Protein AF-A0A2N6JXQ7-F1 (afdb_monomer)

Organism: NCBI:txid2019572

InterPro domains:
  IPR025751 RsbT co-antagonist protein RsbRD, N-terminal domain [PF14361] (13-143)

Sequence (160 aa):
MQDYSQLLIDKTDEITKQWLDSVIKDEEIQSSDHLSTEAIKDHVNDVMAALVTVLAEHQKSDVETITTASVHHGFLRAEQNFNPEEVVREYHLLRSIILKNLKEGMMQGTVEEAFRAISLINQMIDTAIAQCFKSYVETRLQELDTVILPLTVQVQEKKV

pLDDT: mean 89.78, std 11.34, range [52.12, 98.56]

Secondary structure (DSSP, 8-state):
---HHHHHHHHHHHHHHHHHHHHHH-TT-GGGTTS-HHHHHTTHHHHHHHHHHHHH-SS---HHHHHHHHHHHHHHHHHTT--HHHHHHHHHHHHHHHHHHHHHHHHHS-HHHHHHHHHHHHHHHHHHHHHHHHHHHHHHHHHHHHHHHHHHHHHHHTT-

Mean predicted aligned error: 5.58 Å

Structure (mmCIF, N/CA/C/O backbone):
data_AF-A0A2N6JXQ7-F1
#
_entry.id   AF-A0A2N6JXQ7-F1
#
loop_
_atom_site.group_PDB
_atom_site.id
_atom_site.type_symbol
_atom_site.label_atom_id
_atom_site.label_alt_id
_atom_site.label_comp_id
_atom_site.label_asym_id
_atom_site.label_entity_id
_atom_site.label_seq_id
_atom_site.pdbx_PDB_ins_code
_atom_site.Cartn_x
_atom_site.Cartn_y
_atom_site.Cartn_z
_atom_site.occupancy
_atom_site.B_iso_or_equiv
_atom_site.auth_seq_id
_atom_site.auth_comp_id
_atom_site.auth_asym_id
_atom_site.auth_atom_id
_atom_site.pdbx_PDB_model_num
ATOM 1 N N . MET A 1 1 ? -11.206 6.088 24.811 1.00 68.12 1 MET A N 1
ATOM 2 C CA . MET A 1 1 ? -10.496 6.446 23.576 1.00 68.12 1 MET A CA 1
ATOM 3 C C . MET A 1 1 ? -10.336 5.173 22.788 1.00 68.12 1 MET A C 1
ATOM 5 O O . MET A 1 1 ? -9.874 4.194 23.366 1.00 68.12 1 MET A O 1
ATOM 9 N N . GLN A 1 2 ? -10.826 5.145 21.553 1.00 80.06 2 GLN A N 1
ATOM 10 C CA . GLN A 1 2 ? -10.673 3.968 20.702 1.00 80.06 2 GLN A CA 1
ATOM 11 C C . GLN A 1 2 ? -9.201 3.848 20.302 1.00 80.06 2 GLN A C 1
ATOM 13 O O . GLN A 1 2 ? -8.635 4.791 19.752 1.00 80.06 2 GLN A O 1
ATOM 18 N N . ASP A 1 3 ? -8.579 2.706 20.583 1.00 90.50 3 ASP A N 1
ATOM 19 C CA . ASP A 1 3 ? -7.197 2.456 20.184 1.00 90.50 3 ASP A CA 1
ATOM 20 C C . ASP A 1 3 ? -7.162 1.918 18.748 1.00 90.50 3 ASP A C 1
ATOM 22 O O . ASP A 1 3 ? -7.286 0.717 18.498 1.00 90.50 3 ASP A O 1
ATOM 26 N N . TYR A 1 4 ? -7.054 2.829 17.779 1.00 93.00 4 TYR A N 1
ATOM 27 C CA . TYR A 1 4 ? -6.965 2.450 16.368 1.00 93.00 4 TYR A CA 1
ATOM 28 C C . TYR A 1 4 ? -5.635 1.793 16.007 1.00 93.00 4 TYR A C 1
ATOM 30 O O . TYR A 1 4 ? -5.588 1.085 15.005 1.00 93.00 4 TYR A O 1
ATO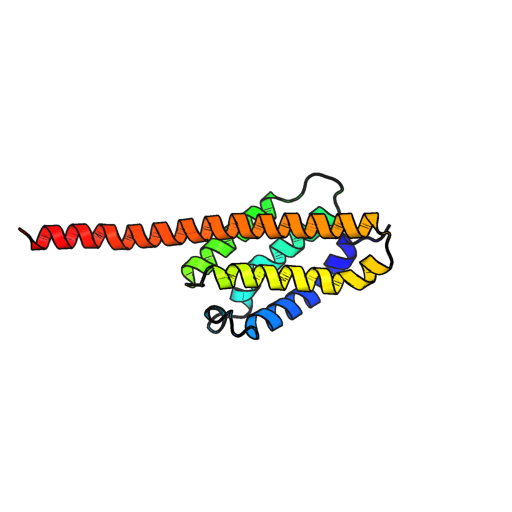M 38 N N . SER A 1 5 ? -4.582 1.999 16.803 1.00 93.69 5 SER A N 1
ATOM 39 C CA . SER A 1 5 ? -3.311 1.311 16.593 1.00 93.69 5 SER A CA 1
ATOM 40 C C . SER A 1 5 ? -3.459 -0.172 16.917 1.00 93.69 5 SER A C 1
ATOM 42 O O . SER A 1 5 ? -3.163 -1.011 16.068 1.00 93.69 5 SER A O 1
ATOM 44 N N . GLN A 1 6 ? -4.063 -0.497 18.065 1.00 94.88 6 GLN A N 1
ATOM 45 C CA . GLN A 1 6 ? -4.358 -1.877 18.441 1.00 94.88 6 GLN A CA 1
ATOM 46 C C . GLN A 1 6 ? -5.367 -2.521 17.488 1.00 94.88 6 GLN A C 1
ATOM 48 O O . GLN A 1 6 ? -5.164 -3.649 17.050 1.00 94.88 6 GLN A O 1
ATOM 53 N N . LEU A 1 7 ? -6.418 -1.795 17.094 1.00 95.62 7 LEU A N 1
ATOM 54 C CA . LEU A 1 7 ? -7.376 -2.313 16.117 1.00 95.62 7 LEU A CA 1
ATOM 55 C C . LEU A 1 7 ? -6.709 -2.624 14.767 1.00 95.62 7 LEU A C 1
ATOM 57 O O . LEU A 1 7 ? -7.072 -3.605 14.123 1.00 95.62 7 LEU A O 1
ATOM 61 N N . LEU A 1 8 ? -5.749 -1.804 14.328 1.00 96.25 8 LEU A N 1
ATOM 62 C CA . LEU A 1 8 ? -5.001 -2.058 13.099 1.00 96.25 8 LEU A CA 1
ATOM 63 C C . LEU A 1 8 ? -4.091 -3.286 13.240 1.00 96.25 8 LEU A C 1
ATOM 65 O O . LEU A 1 8 ? -4.085 -4.123 12.339 1.00 96.25 8 LEU A O 1
ATOM 69 N N . ILE A 1 9 ? -3.399 -3.438 14.377 1.00 96.38 9 ILE A N 1
ATOM 70 C CA . ILE A 1 9 ? -2.611 -4.640 14.702 1.00 96.38 9 ILE A CA 1
ATOM 71 C C . ILE A 1 9 ? -3.491 -5.888 14.563 1.00 96.38 9 ILE A C 1
ATOM 73 O O . ILE A 1 9 ? -3.180 -6.771 13.766 1.00 96.38 9 ILE A O 1
ATOM 77 N N . ASP A 1 10 ? -4.641 -5.911 15.239 1.00 97.12 10 ASP A N 1
ATOM 78 C CA . ASP A 1 10 ? -5.565 -7.054 15.259 1.00 97.12 10 ASP A CA 1
ATOM 79 C C . ASP A 1 10 ? -6.130 -7.408 13.871 1.00 97.12 10 ASP A C 1
ATOM 81 O O . ASP A 1 10 ? -6.599 -8.525 13.641 1.00 97.12 10 ASP A O 1
ATOM 85 N N . LYS A 1 11 ? -6.128 -6.449 12.939 1.00 96.94 11 LYS A N 1
ATOM 86 C CA . LYS A 1 11 ? -6.653 -6.603 11.577 1.00 96.94 11 LYS A CA 1
ATOM 87 C C . LYS A 1 11 ? -5.570 -6.781 10.518 1.00 96.94 11 LYS A C 1
ATOM 89 O O . LYS A 1 11 ? -5.934 -6.966 9.360 1.00 96.94 11 LYS A O 1
ATOM 94 N N . THR A 1 12 ? -4.285 -6.747 10.873 1.00 96.25 12 THR A N 1
ATOM 95 C CA . THR A 1 12 ? -3.181 -6.721 9.897 1.00 96.25 12 THR A CA 1
ATOM 96 C C . THR A 1 12 ? -3.230 -7.909 8.943 1.00 96.25 12 THR A C 1
ATOM 98 O O . THR A 1 12 ? -3.282 -7.708 7.733 1.00 96.25 12 THR A O 1
ATOM 101 N N . ASP A 1 13 ? -3.321 -9.134 9.463 1.00 96.19 13 ASP A N 1
ATOM 102 C CA . ASP A 1 13 ? -3.345 -10.343 8.629 1.00 96.19 13 ASP A CA 1
ATOM 103 C C . ASP A 1 13 ? -4.546 -10.372 7.673 1.00 96.19 13 ASP A C 1
ATOM 105 O O . ASP A 1 13 ? -4.426 -10.735 6.500 1.00 96.19 13 ASP A O 1
ATOM 109 N N . GLU A 1 14 ? -5.712 -9.949 8.165 1.00 97.88 14 GLU A N 1
ATOM 110 C CA . GLU A 1 14 ? -6.940 -9.890 7.375 1.00 97.88 14 GLU A CA 1
ATOM 111 C C . GLU A 1 14 ? -6.856 -8.807 6.290 1.00 97.88 14 GLU A C 1
ATOM 113 O O . GLU A 1 14 ? -7.242 -9.049 5.147 1.00 97.88 14 GLU A O 1
ATOM 118 N N . ILE A 1 15 ? -6.306 -7.634 6.613 1.00 98.25 15 ILE A N 1
ATOM 119 C CA . ILE A 1 15 ? -6.080 -6.539 5.662 1.00 98.25 15 ILE A CA 1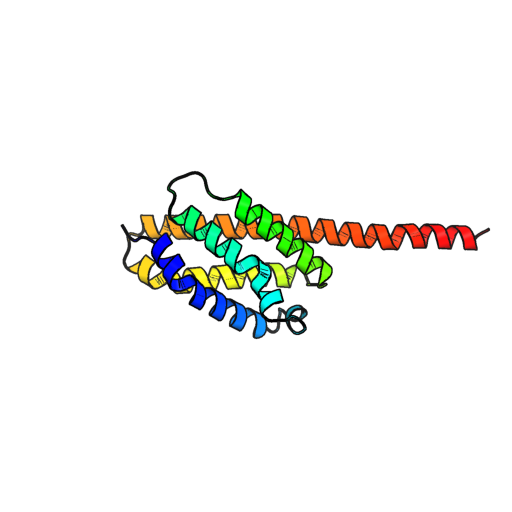
ATOM 120 C C . ILE A 1 15 ? -5.094 -6.971 4.578 1.00 98.25 15 ILE A C 1
ATOM 122 O O . ILE A 1 15 ? -5.404 -6.818 3.399 1.00 98.25 15 ILE A O 1
ATOM 126 N N . THR A 1 16 ? -3.954 -7.557 4.949 1.00 97.19 16 THR A N 1
ATOM 127 C CA . THR A 1 16 ? -2.935 -8.030 4.000 1.00 97.19 16 THR A CA 1
ATOM 128 C C . THR A 1 16 ? -3.504 -9.092 3.065 1.00 97.19 16 THR A C 1
ATOM 130 O O . THR A 1 16 ? -3.260 -9.055 1.859 1.00 97.19 16 THR A O 1
ATOM 133 N N . LYS A 1 17 ? -4.319 -10.016 3.587 1.00 97.19 17 LYS A N 1
ATOM 134 C CA . LYS A 1 17 ? -4.997 -11.025 2.769 1.00 97.19 17 LYS A CA 1
ATOM 135 C C . LYS A 1 17 ? -6.023 -10.404 1.820 1.00 97.19 17 LYS A C 1
ATOM 137 O O . LYS A 1 17 ? -5.998 -10.709 0.632 1.00 97.19 17 LYS A O 1
ATOM 142 N N . GLN A 1 18 ? -6.907 -9.537 2.319 1.00 98.31 18 GLN A N 1
ATOM 143 C CA . GLN A 1 18 ? -7.902 -8.849 1.488 1.00 98.31 18 GLN A CA 1
ATOM 144 C C . GLN A 1 18 ? -7.236 -8.009 0.399 1.00 98.31 18 GLN A C 1
ATOM 146 O O . GLN A 1 18 ? -7.737 -7.954 -0.724 1.00 98.31 18 GLN A O 1
ATOM 151 N N . TRP A 1 19 ? -6.127 -7.351 0.729 1.00 98.31 19 TRP A N 1
ATOM 152 C CA . TRP A 1 19 ? -5.352 -6.559 -0.213 1.00 98.31 19 TRP A CA 1
ATOM 153 C C . TRP A 1 19 ? -4.740 -7.426 -1.303 1.00 98.31 19 TRP A C 1
ATOM 155 O O . TRP A 1 19 ? -4.993 -7.154 -2.472 1.00 98.31 19 TRP A O 1
ATOM 165 N N . LEU A 1 20 ? -4.052 -8.511 -0.941 1.00 97.25 20 LEU A N 1
ATOM 166 C CA . LEU A 1 20 ? -3.482 -9.435 -1.921 1.00 97.25 20 LEU A CA 1
ATOM 167 C C . LEU A 1 20 ? -4.566 -9.995 -2.850 1.00 97.25 20 LEU A C 1
ATOM 169 O O . LEU A 1 20 ? -4.409 -9.978 -4.068 1.00 97.25 20 LEU A O 1
ATOM 173 N N . ASP A 1 21 ? -5.685 -10.445 -2.280 1.00 97.12 21 ASP A N 1
ATOM 174 C CA . ASP A 1 21 ? -6.822 -10.949 -3.051 1.00 97.12 21 ASP A CA 1
ATOM 175 C C . ASP A 1 21 ? -7.397 -9.886 -3.995 1.00 97.12 21 ASP A C 1
ATOM 177 O O . ASP A 1 21 ? -7.939 -10.239 -5.038 1.00 97.12 21 ASP A O 1
ATOM 181 N N . SER A 1 22 ? -7.334 -8.607 -3.616 1.00 97.69 22 SER A N 1
ATOM 182 C CA . SER A 1 22 ? -7.838 -7.501 -4.433 1.00 97.69 22 SER A CA 1
ATOM 183 C C . SER A 1 22 ? -6.864 -7.150 -5.550 1.00 97.69 22 SER A C 1
ATOM 185 O O . SER A 1 22 ? -7.320 -6.928 -6.660 1.00 97.69 22 SER A O 1
ATOM 187 N N . VAL A 1 23 ? -5.554 -7.167 -5.286 1.00 96.75 23 VAL A N 1
ATOM 188 C CA . VAL A 1 23 ? -4.517 -6.955 -6.307 1.00 96.75 23 VAL A CA 1
ATOM 189 C C . VAL A 1 23 ? -4.574 -8.043 -7.375 1.00 96.75 23 VAL A C 1
ATOM 191 O O . VAL A 1 23 ? -4.676 -7.727 -8.550 1.00 96.75 23 VAL A O 1
ATOM 194 N N . ILE A 1 24 ? -4.627 -9.317 -6.970 1.00 95.06 24 ILE A N 1
ATOM 195 C CA . ILE A 1 24 ? -4.686 -10.463 -7.898 1.00 95.06 24 ILE A CA 1
ATOM 196 C C . ILE A 1 24 ? -5.958 -10.453 -8.766 1.00 95.06 24 ILE A C 1
ATOM 198 O O . ILE A 1 24 ? -5.975 -11.017 -9.855 1.00 95.06 24 ILE A O 1
ATOM 202 N N . LYS A 1 25 ? -7.061 -9.880 -8.271 1.00 95.75 25 LYS A N 1
ATOM 203 C CA . LYS A 1 25 ? -8.352 -9.860 -8.981 1.00 95.75 25 LYS A CA 1
ATOM 204 C C . LYS A 1 25 ? -8.598 -8.571 -9.760 1.00 95.75 25 LYS A C 1
ATOM 206 O O . LYS A 1 25 ? -9.608 -8.500 -10.458 1.00 95.75 25 LYS A O 1
ATOM 211 N N . ASP A 1 26 ? -7.765 -7.550 -9.591 1.00 97.06 26 ASP A N 1
ATOM 212 C CA . ASP A 1 26 ? -7.931 -6.283 -10.294 1.00 97.06 26 ASP A CA 1
ATOM 213 C C . ASP A 1 26 ? -7.385 -6.441 -11.718 1.00 97.06 26 ASP A C 1
ATOM 215 O O . ASP A 1 26 ? -6.179 -6.532 -11.929 1.00 97.06 26 ASP A O 1
ATOM 219 N N . GLU A 1 27 ? -8.288 -6.485 -12.702 1.00 93.94 27 GLU A N 1
ATOM 220 C CA . GLU A 1 27 ? -7.956 -6.662 -14.126 1.00 93.94 27 GLU A CA 1
ATOM 221 C C . GLU A 1 27 ? -7.064 -5.536 -14.685 1.00 93.94 27 GLU A C 1
ATOM 223 O O . GLU A 1 27 ? -6.479 -5.680 -15.762 1.00 93.94 27 GLU A O 1
ATOM 228 N N . GLU A 1 28 ? -6.948 -4.427 -13.949 1.00 96.19 28 GLU A N 1
ATOM 229 C CA . GLU A 1 28 ? -6.107 -3.278 -14.265 1.00 96.19 28 GLU A CA 1
ATOM 230 C C . GLU A 1 28 ? -4.716 -3.356 -13.605 1.00 96.19 28 GLU A C 1
ATOM 232 O O . GLU A 1 28 ? -3.962 -2.402 -13.750 1.00 96.19 28 GLU A O 1
ATOM 237 N N . ILE A 1 29 ? -4.367 -4.430 -12.870 1.00 95.62 29 ILE A N 1
ATOM 238 C CA . ILE A 1 29 ? -3.023 -4.691 -12.298 1.00 95.62 29 ILE A CA 1
ATOM 239 C C . ILE A 1 29 ? -2.429 -5.965 -12.918 1.00 95.62 29 ILE A C 1
ATOM 241 O O . ILE A 1 29 ? -2.175 -6.976 -12.256 1.00 95.62 29 ILE A O 1
ATOM 245 N N . GLN A 1 30 ? -2.180 -5.912 -14.220 1.00 93.62 30 GLN A N 1
ATOM 246 C CA . GLN A 1 30 ? -1.777 -7.072 -15.019 1.00 93.62 30 GLN A CA 1
ATOM 247 C C . GLN A 1 30 ? -0.321 -7.465 -14.770 1.00 93.62 30 GLN A C 1
ATOM 249 O O . GLN A 1 30 ? 0.040 -8.642 -14.836 1.00 93.62 30 GLN A O 1
ATOM 254 N N . SER A 1 31 ? 0.531 -6.500 -14.414 1.00 93.31 31 SER A N 1
ATOM 255 C CA . SER A 1 31 ? 1.937 -6.781 -14.102 1.00 93.31 31 SER A CA 1
ATOM 256 C C . SER A 1 31 ? 2.111 -7.686 -12.876 1.00 93.31 31 SER A C 1
ATOM 258 O O . SER A 1 31 ? 3.186 -8.244 -12.678 1.00 93.31 31 SER A O 1
ATOM 260 N N . SER A 1 32 ? 1.067 -7.897 -12.067 1.00 89.94 32 SER A N 1
ATOM 261 C CA . SER A 1 32 ? 1.118 -8.802 -10.914 1.00 89.94 32 SER A CA 1
ATOM 262 C C . SER A 1 32 ? 0.912 -10.286 -11.260 1.00 89.94 32 SER A C 1
ATOM 264 O O . SER A 1 32 ? 1.331 -11.143 -10.482 1.00 89.94 32 SER A O 1
ATOM 266 N N . ASP A 1 33 ? 0.373 -10.614 -12.442 1.00 89.81 33 ASP A N 1
ATOM 267 C CA . ASP A 1 33 ? -0.052 -11.976 -12.826 1.00 89.81 33 ASP A CA 1
ATOM 268 C C . ASP A 1 33 ? 1.070 -13.025 -12.798 1.00 89.81 33 ASP A C 1
ATOM 270 O O . ASP A 1 33 ? 0.828 -14.224 -12.641 1.00 89.81 33 ASP A O 1
ATOM 274 N N . HIS A 1 34 ? 2.312 -12.581 -12.980 1.00 89.38 34 HIS A N 1
ATOM 275 C CA . HIS A 1 34 ? 3.493 -13.440 -13.043 1.00 89.38 34 HIS A CA 1
ATOM 276 C C . HIS A 1 34 ? 4.325 -13.420 -11.753 1.00 89.38 34 HIS A C 1
ATOM 278 O O . HIS A 1 34 ? 5.344 -14.112 -11.665 1.00 89.38 34 HIS A O 1
ATOM 284 N N . LEU A 1 35 ? 3.915 -12.635 -10.754 1.00 92.50 35 LEU A N 1
ATOM 285 C CA . LEU A 1 35 ? 4.611 -12.520 -9.481 1.00 92.50 35 LEU A CA 1
ATOM 286 C C . LEU A 1 35 ? 4.155 -13.598 -8.494 1.00 92.50 35 LEU A C 1
ATOM 288 O O . LEU A 1 35 ? 3.018 -14.066 -8.497 1.00 92.50 35 LEU A O 1
ATOM 292 N N . SER A 1 36 ? 5.060 -13.987 -7.594 1.00 94.12 36 SER A N 1
ATOM 293 C CA . SER A 1 36 ? 4.677 -14.792 -6.436 1.00 94.12 36 SER A CA 1
ATOM 294 C C . SER A 1 36 ? 3.886 -13.942 -5.439 1.00 94.12 36 SER A C 1
ATOM 296 O O . SER A 1 36 ? 4.054 -12.726 -5.365 1.00 94.12 36 SER A O 1
ATOM 298 N N . THR A 1 37 ? 3.075 -14.580 -4.593 1.00 92.75 37 THR A N 1
ATOM 299 C CA . THR A 1 37 ? 2.325 -13.868 -3.545 1.00 92.75 37 THR A CA 1
ATOM 300 C C . THR A 1 37 ? 3.229 -13.073 -2.605 1.00 92.75 37 THR A C 1
ATOM 302 O O . THR A 1 37 ? 2.834 -12.017 -2.126 1.00 92.75 37 THR A O 1
ATOM 305 N N . GLU A 1 38 ? 4.439 -13.566 -2.340 1.00 91.56 38 GLU A N 1
ATOM 306 C CA . GLU A 1 38 ? 5.408 -12.881 -1.480 1.00 91.56 38 GLU A CA 1
ATOM 307 C C . GLU A 1 38 ? 6.049 -11.682 -2.184 1.00 91.56 38 GLU A C 1
ATOM 309 O O . GLU A 1 38 ? 6.270 -10.659 -1.547 1.00 91.56 38 GLU A O 1
ATOM 314 N N . ALA A 1 39 ? 6.270 -11.765 -3.500 1.00 90.12 39 ALA A N 1
ATOM 315 C CA . ALA A 1 39 ? 6.728 -10.623 -4.288 1.00 90.12 39 ALA A CA 1
ATOM 316 C C . ALA A 1 39 ? 5.662 -9.520 -4.377 1.00 90.12 39 ALA A C 1
ATOM 318 O O . ALA A 1 39 ? 6.011 -8.346 -4.374 1.00 90.12 39 ALA A O 1
ATOM 319 N N . ILE A 1 40 ? 4.374 -9.882 -4.406 1.00 91.00 40 ILE A N 1
ATOM 320 C CA . ILE A 1 40 ? 3.285 -8.897 -4.390 1.00 91.00 40 ILE A CA 1
ATOM 321 C C . ILE A 1 40 ? 3.200 -8.208 -3.022 1.00 91.00 40 ILE A C 1
ATOM 323 O O . ILE A 1 40 ? 3.074 -6.993 -2.973 1.00 91.00 40 ILE A O 1
ATOM 327 N N . LYS A 1 41 ? 3.277 -8.955 -1.911 1.00 90.94 41 LYS A N 1
ATOM 328 C CA . LYS A 1 41 ? 3.144 -8.407 -0.544 1.00 90.94 41 LYS A CA 1
ATOM 329 C C . LYS A 1 41 ? 4.305 -7.530 -0.077 1.00 90.94 41 LYS A C 1
ATOM 331 O O . LYS A 1 41 ? 4.115 -6.838 0.918 1.00 90.94 41 LYS A O 1
ATOM 336 N N . ASP A 1 42 ? 5.469 -7.639 -0.717 1.00 89.25 42 ASP A N 1
ATOM 337 C CA . ASP A 1 42 ? 6.754 -6.993 -0.403 1.00 89.25 42 ASP A CA 1
ATOM 338 C C . ASP A 1 42 ? 6.733 -5.905 0.694 1.00 89.25 42 ASP A C 1
ATOM 340 O O . ASP A 1 42 ? 7.281 -6.105 1.775 1.00 89.25 42 ASP A O 1
ATOM 344 N N . HIS A 1 43 ? 6.074 -4.778 0.437 1.00 85.88 43 HIS A N 1
ATOM 345 C CA . HIS A 1 43 ? 6.104 -3.550 1.228 1.00 85.88 43 HIS A CA 1
ATOM 346 C C . HIS A 1 43 ? 4.945 -3.404 2.223 1.00 85.88 43 HIS A C 1
ATOM 348 O O . HIS A 1 43 ? 4.951 -2.502 3.064 1.00 85.88 43 HIS A O 1
ATOM 354 N N . VAL A 1 44 ? 3.918 -4.251 2.125 1.00 91.50 44 VAL A N 1
ATOM 355 C CA . VAL A 1 44 ? 2.647 -4.066 2.838 1.00 91.50 44 VAL A CA 1
ATOM 356 C C . VAL A 1 44 ? 2.850 -4.122 4.344 1.00 91.50 44 VAL A C 1
ATOM 358 O O . VAL A 1 44 ? 2.323 -3.275 5.062 1.00 91.50 44 VAL A O 1
ATOM 361 N N . ASN A 1 45 ? 3.645 -5.075 4.833 1.00 90.25 45 ASN A N 1
ATOM 362 C CA . ASN A 1 45 ? 3.888 -5.223 6.268 1.00 90.25 45 ASN A CA 1
ATOM 363 C C . ASN A 1 45 ? 4.591 -3.993 6.861 1.00 90.25 45 ASN A C 1
ATOM 365 O O . ASN A 1 45 ? 4.224 -3.558 7.952 1.00 90.25 45 ASN A O 1
ATOM 369 N N . ASP A 1 46 ? 5.532 -3.393 6.131 1.00 90.94 46 ASP A N 1
ATOM 370 C CA . ASP A 1 46 ? 6.245 -2.196 6.583 1.00 90.94 46 ASP A CA 1
ATOM 371 C C . ASP A 1 46 ? 5.330 -0.965 6.597 1.00 90.94 46 ASP A C 1
ATOM 373 O O . ASP A 1 46 ? 5.346 -0.181 7.549 1.00 90.94 46 ASP A O 1
ATOM 377 N N . VAL A 1 47 ? 4.466 -0.813 5.584 1.00 91.31 47 VAL A N 1
ATOM 378 C CA . VAL A 1 47 ? 3.446 0.250 5.565 1.00 91.31 47 VAL A CA 1
ATOM 379 C C . VAL A 1 47 ? 2.470 0.088 6.732 1.00 91.31 47 VAL A C 1
ATOM 381 O O . VAL A 1 47 ? 2.141 1.070 7.400 1.00 91.31 47 VAL A O 1
ATOM 384 N N . MET A 1 48 ? 2.028 -1.139 7.014 1.00 93.62 48 MET A N 1
ATOM 385 C CA . MET A 1 48 ? 1.136 -1.433 8.138 1.00 93.62 48 MET A CA 1
ATOM 386 C C . MET A 1 48 ? 1.808 -1.137 9.482 1.00 93.62 48 MET A C 1
ATOM 388 O O . MET A 1 48 ? 1.197 -0.488 10.330 1.00 93.62 48 MET A O 1
ATOM 392 N N . ALA A 1 49 ? 3.073 -1.526 9.660 1.00 91.06 49 ALA A N 1
ATOM 393 C CA . ALA A 1 49 ? 3.847 -1.223 10.862 1.00 91.06 49 ALA A CA 1
ATOM 394 C C . ALA A 1 49 ? 4.006 0.292 11.076 1.00 91.06 49 ALA A C 1
ATOM 396 O O . ALA A 1 49 ? 3.732 0.794 12.167 1.00 91.06 49 ALA A O 1
ATOM 397 N N . ALA A 1 50 ? 4.348 1.041 10.024 1.00 89.88 50 ALA A N 1
ATOM 398 C CA . ALA A 1 50 ? 4.462 2.494 10.101 1.00 89.88 50 ALA A CA 1
ATOM 399 C C . ALA A 1 50 ? 3.120 3.156 10.467 1.00 89.88 50 ALA A C 1
ATOM 401 O O . ALA A 1 50 ? 3.077 4.067 11.296 1.00 89.88 50 ALA A O 1
ATOM 402 N N . LEU A 1 51 ? 2.005 2.680 9.902 1.00 92.00 51 LEU A N 1
ATOM 403 C CA . LEU A 1 51 ? 0.666 3.163 10.249 1.00 92.00 51 LEU A CA 1
ATOM 404 C C . LEU A 1 51 ? 0.296 2.873 11.707 1.00 92.00 51 LEU A C 1
ATOM 406 O O . LEU A 1 51 ? -0.280 3.743 12.359 1.00 92.00 51 LEU A O 1
ATOM 410 N N . VAL A 1 52 ? 0.637 1.694 12.232 1.00 92.69 52 VAL A N 1
ATOM 411 C CA . VAL A 1 52 ? 0.435 1.356 13.650 1.00 92.69 52 VAL A CA 1
ATOM 412 C C . VAL A 1 52 ? 1.158 2.364 14.541 1.00 92.69 52 VAL A C 1
ATOM 414 O O . VAL A 1 52 ? 0.526 2.944 15.426 1.00 92.69 52 VAL A O 1
ATOM 417 N N . THR A 1 53 ? 2.435 2.645 14.268 1.00 89.75 53 THR A N 1
ATOM 418 C CA . THR A 1 53 ? 3.222 3.623 15.036 1.00 89.75 53 THR A CA 1
ATOM 419 C C . THR A 1 53 ? 2.590 5.013 14.990 1.00 89.75 53 THR A C 1
ATOM 421 O O . THR A 1 53 ? 2.404 5.650 16.024 1.00 89.75 53 THR A O 1
ATOM 424 N N . VAL A 1 54 ? 2.174 5.475 13.809 1.00 89.00 54 VAL A N 1
ATOM 425 C CA . VAL A 1 54 ? 1.562 6.804 13.638 1.00 89.00 54 VAL A CA 1
ATOM 426 C C . VAL A 1 54 ? 0.206 6.930 14.327 1.00 89.00 54 VAL A C 1
ATOM 428 O O . VAL A 1 54 ? -0.142 8.006 14.817 1.00 89.00 54 VAL A O 1
ATOM 431 N N . LEU A 1 55 ? -0.581 5.857 14.361 1.00 90.56 55 LEU A N 1
ATOM 432 C CA . LEU A 1 55 ? -1.865 5.848 15.057 1.00 90.56 55 LEU A CA 1
ATOM 433 C C . LEU A 1 55 ? -1.692 5.777 16.580 1.00 90.56 55 LEU A C 1
ATOM 435 O O . LEU A 1 55 ? -2.519 6.345 17.295 1.00 90.56 55 LEU A O 1
ATOM 439 N N . ALA A 1 56 ? -0.633 5.122 17.067 1.00 88.44 56 ALA A N 1
ATOM 440 C CA . ALA A 1 56 ? -0.306 5.029 18.489 1.00 88.44 56 ALA A CA 1
ATOM 441 C C . ALA A 1 56 ? 0.275 6.345 19.032 1.00 88.44 56 ALA A C 1
ATOM 443 O O . ALA A 1 56 ? -0.085 6.805 20.119 1.00 88.44 56 ALA A O 1
ATOM 444 N N . GLU A 1 57 ? 1.168 6.979 18.274 1.00 74.94 57 GLU A N 1
ATOM 445 C CA . GLU A 1 57 ? 1.901 8.155 18.721 1.00 74.94 57 GLU A CA 1
ATOM 446 C C . GLU A 1 57 ? 1.149 9.451 18.414 1.00 74.94 57 GLU A C 1
ATOM 448 O O . GLU A 1 57 ? 0.695 9.726 17.301 1.00 74.94 57 GLU A O 1
ATOM 453 N N . HIS A 1 58 ? 1.029 10.321 19.419 1.00 59.81 58 HIS A N 1
ATOM 454 C CA . HIS A 1 58 ? 0.378 11.608 19.212 1.00 59.81 58 HIS A CA 1
ATOM 455 C C . HIS A 1 58 ? 1.231 12.639 18.461 1.00 59.81 58 HIS A C 1
ATOM 457 O O . HIS A 1 58 ? 0.655 13.627 18.000 1.00 59.81 58 HIS A O 1
ATOM 463 N N . GLN A 1 59 ? 2.538 12.396 18.278 1.00 52.12 59 GLN A N 1
ATOM 464 C CA . GLN A 1 59 ? 3.455 13.187 17.449 1.00 52.12 59 GLN A CA 1
ATOM 465 C C . GLN A 1 59 ? 4.765 12.433 17.140 1.00 52.12 59 GLN A C 1
ATOM 467 O O . GLN A 1 59 ? 5.300 11.755 18.007 1.00 52.12 59 GLN A O 1
ATOM 472 N N . LYS A 1 60 ? 5.305 12.712 15.940 1.00 52.44 60 LYS A N 1
ATOM 473 C CA . LYS A 1 60 ? 6.581 12.252 15.348 1.00 52.44 60 LYS A CA 1
ATOM 474 C C . LYS A 1 60 ? 6.611 10.806 14.821 1.00 52.44 60 LYS A C 1
ATOM 476 O O . LYS A 1 60 ? 7.460 10.008 15.168 1.00 52.44 60 LYS A O 1
ATOM 481 N N . SER A 1 61 ? 5.705 10.603 13.865 1.00 59.22 61 SER A N 1
ATOM 482 C CA . SER A 1 61 ? 5.610 9.514 12.889 1.00 59.22 61 SER A CA 1
ATOM 483 C C . SER A 1 61 ? 6.926 8.835 12.501 1.00 59.22 61 SER A C 1
ATOM 485 O O . SER A 1 61 ? 7.910 9.504 12.179 1.00 59.22 61 SER A O 1
ATOM 487 N N . ASP A 1 62 ? 6.853 7.513 12.350 1.00 68.31 62 ASP A N 1
ATOM 488 C CA . ASP A 1 62 ? 7.836 6.640 11.703 1.00 68.31 62 ASP A CA 1
ATOM 489 C C . ASP A 1 62 ? 7.885 6.864 10.173 1.00 68.31 62 ASP A C 1
ATOM 491 O O . ASP A 1 62 ? 7.614 5.992 9.345 1.00 68.31 62 ASP A O 1
ATOM 495 N N . VAL A 1 63 ? 8.149 8.117 9.786 1.00 74.44 63 VAL A N 1
ATOM 496 C CA . VAL A 1 63 ? 8.250 8.553 8.385 1.00 74.44 63 VAL A CA 1
ATOM 497 C C . VAL A 1 63 ? 9.425 7.860 7.690 1.00 74.44 63 VAL A C 1
ATOM 499 O O . VAL A 1 63 ? 9.392 7.638 6.482 1.00 74.44 63 VAL A O 1
ATOM 502 N N . GLU A 1 64 ? 10.472 7.512 8.435 1.00 81.31 64 GLU A N 1
ATOM 503 C CA . GLU A 1 64 ? 11.675 6.887 7.891 1.00 81.31 64 GLU A CA 1
ATOM 504 C C . GLU A 1 64 ? 11.421 5.444 7.441 1.00 81.31 64 GLU A C 1
ATOM 506 O O . GLU A 1 64 ? 11.797 5.093 6.317 1.00 81.31 64 GLU A O 1
ATOM 511 N N . THR A 1 65 ? 10.715 4.640 8.246 1.00 81.56 65 THR A N 1
ATOM 512 C CA . THR A 1 65 ? 10.349 3.266 7.867 1.00 81.56 65 THR A CA 1
ATOM 513 C C . THR A 1 65 ? 9.480 3.260 6.619 1.00 81.56 65 THR A C 1
ATOM 515 O O . THR A 1 65 ? 9.803 2.567 5.652 1.00 81.56 65 THR A O 1
ATOM 518 N N . ILE A 1 66 ? 8.439 4.103 6.564 1.00 84.50 66 ILE A N 1
ATOM 519 C CA . ILE A 1 66 ? 7.588 4.160 5.368 1.00 84.50 66 ILE A CA 1
ATOM 520 C C . ILE A 1 66 ? 8.349 4.676 4.147 1.00 84.50 66 ILE A C 1
ATOM 522 O O . ILE A 1 66 ? 8.136 4.173 3.047 1.00 84.50 66 ILE A O 1
ATOM 526 N N . THR A 1 67 ? 9.260 5.638 4.319 1.00 86.12 67 THR A N 1
ATOM 527 C CA . THR A 1 67 ? 10.081 6.156 3.215 1.00 86.12 67 THR A CA 1
ATOM 528 C C . THR A 1 67 ? 10.963 5.051 2.651 1.00 86.12 67 THR A C 1
ATOM 530 O O . THR A 1 67 ? 10.977 4.847 1.441 1.00 86.12 67 THR A O 1
ATOM 533 N N . THR A 1 68 ? 11.645 4.298 3.514 1.00 88.81 68 THR A N 1
ATOM 534 C CA . THR A 1 68 ? 12.547 3.214 3.105 1.00 88.81 68 THR A CA 1
ATOM 535 C C . THR A 1 68 ? 11.794 2.097 2.386 1.00 88.81 68 THR A C 1
ATOM 537 O O . THR A 1 68 ? 12.179 1.717 1.280 1.00 88.81 68 THR A O 1
ATOM 540 N N . ALA A 1 69 ? 10.687 1.623 2.964 1.00 89.88 69 ALA A N 1
ATOM 541 C CA . ALA A 1 69 ? 9.860 0.581 2.358 1.00 89.88 69 ALA A CA 1
ATOM 542 C C . ALA A 1 69 ? 9.269 1.025 1.012 1.00 89.88 69 ALA A C 1
ATOM 544 O O . ALA A 1 69 ? 9.287 0.272 0.041 1.00 89.88 69 ALA A O 1
ATOM 545 N N . SER A 1 70 ? 8.809 2.275 0.923 1.00 93.75 70 SER A N 1
ATOM 546 C CA . SER A 1 70 ? 8.220 2.811 -0.309 1.00 93.75 70 SER A CA 1
ATOM 547 C C . SER A 1 70 ? 9.256 3.010 -1.410 1.00 93.75 70 SER A C 1
ATOM 549 O O . SER A 1 70 ? 8.971 2.715 -2.566 1.00 93.75 70 SER A O 1
ATOM 551 N N . VAL A 1 71 ? 10.470 3.460 -1.073 1.00 95.06 71 VAL A N 1
ATOM 552 C CA . VAL A 1 71 ? 11.590 3.526 -2.027 1.00 95.06 71 VAL A CA 1
ATOM 553 C C . VAL A 1 71 ? 11.918 2.130 -2.552 1.00 95.06 71 VAL A C 1
ATOM 555 O O . VAL A 1 71 ? 11.996 1.937 -3.763 1.00 95.06 71 VAL A O 1
ATOM 558 N N . HIS A 1 72 ? 12.049 1.139 -1.663 1.00 95.19 72 HIS A N 1
ATOM 559 C CA . HIS A 1 72 ? 12.325 -0.236 -2.076 1.00 95.19 72 HIS A CA 1
ATOM 560 C C . HIS A 1 72 ? 11.233 -0.794 -2.998 1.00 95.19 72 HIS A C 1
ATOM 562 O O . HIS A 1 72 ? 11.545 -1.363 -4.042 1.00 95.19 72 HIS A O 1
ATOM 568 N N . HIS A 1 73 ? 9.966 -0.565 -2.658 1.00 96.06 73 HIS A N 1
ATOM 569 C CA . HIS A 1 73 ? 8.832 -0.968 -3.479 1.00 96.06 73 HIS A CA 1
ATOM 570 C C . HIS A 1 73 ? 8.852 -0.312 -4.867 1.00 96.06 73 HIS A C 1
ATOM 572 O O . HIS A 1 73 ? 8.726 -1.002 -5.874 1.00 96.06 73 HIS A O 1
ATOM 578 N N . GLY A 1 74 ? 9.093 1.002 -4.947 1.00 96.25 74 GLY A N 1
ATOM 579 C CA . GLY A 1 74 ? 9.185 1.716 -6.224 1.00 96.25 74 GLY A CA 1
ATOM 580 C C . GLY A 1 74 ? 10.296 1.183 -7.128 1.00 96.25 74 GLY A C 1
ATOM 581 O O . GLY A 1 74 ? 10.078 0.997 -8.325 1.00 96.25 74 GLY A O 1
ATOM 582 N N . PHE A 1 75 ? 11.457 0.872 -6.547 1.00 96.62 75 PHE A N 1
ATOM 583 C CA . PHE A 1 75 ? 12.543 0.182 -7.244 1.00 96.62 75 PHE A CA 1
ATOM 584 C C . PHE A 1 75 ? 12.104 -1.195 -7.771 1.00 96.62 75 PHE A C 1
ATOM 586 O O . PHE A 1 75 ? 12.269 -1.475 -8.956 1.00 96.62 75 PHE A O 1
ATOM 593 N N . LEU A 1 76 ? 11.499 -2.041 -6.926 1.00 96.06 76 LEU A N 1
ATOM 594 C CA . LEU A 1 76 ? 11.046 -3.375 -7.335 1.00 96.06 76 LEU A CA 1
ATOM 595 C C . LEU A 1 76 ? 10.016 -3.311 -8.466 1.00 96.06 76 LEU A C 1
ATOM 597 O O . LEU A 1 76 ? 10.108 -4.082 -9.418 1.00 96.06 76 LEU A O 1
ATOM 601 N N . ARG A 1 77 ? 9.063 -2.377 -8.398 1.00 97.00 77 ARG A N 1
ATOM 602 C CA . ARG A 1 77 ? 8.022 -2.230 -9.424 1.00 97.00 77 ARG A CA 1
ATOM 603 C C . ARG A 1 77 ? 8.584 -1.738 -10.755 1.00 97.00 77 ARG A C 1
ATOM 605 O O . ARG A 1 77 ? 8.104 -2.172 -11.800 1.00 97.00 77 ARG A O 1
ATOM 612 N N . ALA A 1 78 ? 9.631 -0.912 -10.737 1.00 95.94 78 ALA A N 1
ATOM 613 C CA . ALA A 1 78 ? 10.357 -0.542 -11.951 1.00 95.94 78 ALA A CA 1
ATOM 614 C C . ALA A 1 78 ? 11.038 -1.760 -12.601 1.00 95.94 78 ALA A C 1
ATOM 616 O O . ALA A 1 78 ? 10.813 -2.013 -13.786 1.00 95.94 78 ALA A O 1
ATOM 617 N N . GLU A 1 79 ? 11.763 -2.566 -11.819 1.00 93.75 79 GLU A N 1
ATOM 618 C CA . GLU A 1 79 ? 12.423 -3.799 -12.290 1.00 93.75 79 GLU A CA 1
ATOM 619 C C . GLU A 1 79 ? 11.417 -4.840 -12.814 1.00 93.75 79 GLU A C 1
ATOM 621 O O . GLU A 1 79 ? 11.679 -5.577 -13.766 1.00 93.75 79 GLU A O 1
ATOM 626 N N . GLN A 1 80 ? 10.229 -4.881 -12.212 1.00 93.25 80 GLN A N 1
ATOM 627 C CA . GLN A 1 80 ? 9.121 -5.750 -12.611 1.00 93.25 80 GLN A CA 1
ATOM 628 C C . GLN A 1 80 ? 8.308 -5.192 -13.792 1.00 93.25 80 GLN A C 1
ATOM 630 O O . GLN A 1 80 ? 7.353 -5.832 -14.224 1.00 93.25 80 GLN A O 1
ATOM 635 N N . ASN A 1 81 ? 8.696 -4.041 -14.354 1.00 93.56 81 ASN A N 1
ATOM 636 C CA . ASN A 1 81 ? 8.042 -3.375 -15.487 1.00 93.56 81 ASN A CA 1
ATOM 637 C C . ASN A 1 81 ? 6.564 -3.028 -15.254 1.00 93.56 81 ASN A C 1
ATOM 639 O O . ASN A 1 81 ? 5.775 -3.029 -16.200 1.00 93.56 81 ASN A O 1
ATOM 643 N N . PHE A 1 82 ? 6.196 -2.705 -14.013 1.00 96.19 82 PHE A N 1
ATOM 644 C CA . PHE A 1 82 ? 4.849 -2.236 -13.698 1.00 96.19 82 PHE A CA 1
ATOM 645 C C . PHE A 1 82 ? 4.527 -0.953 -14.453 1.00 96.19 82 PHE A C 1
ATOM 647 O O . PHE A 1 82 ? 5.382 -0.084 -14.619 1.00 96.19 82 PHE A O 1
ATOM 654 N N . ASN A 1 83 ? 3.268 -0.779 -14.846 1.00 95.56 83 ASN A N 1
ATOM 655 C CA . ASN A 1 83 ? 2.792 0.537 -15.245 1.00 95.56 83 ASN A CA 1
ATOM 656 C C . ASN A 1 83 ? 2.678 1.414 -13.978 1.00 95.56 83 ASN A C 1
ATOM 658 O O . ASN A 1 83 ? 2.130 0.963 -12.972 1.00 95.56 83 ASN A O 1
ATOM 662 N N . PRO A 1 84 ? 3.150 2.675 -13.982 1.00 94.12 84 PRO A N 1
ATOM 663 C CA . PRO A 1 84 ? 2.981 3.576 -12.841 1.00 94.12 84 PRO A CA 1
ATOM 664 C C . PRO A 1 84 ? 1.534 3.699 -12.328 1.00 94.12 84 PRO A C 1
ATOM 666 O O . PRO A 1 84 ? 1.323 3.907 -11.133 1.00 94.12 84 PRO A O 1
ATOM 669 N N . GLU A 1 85 ? 0.534 3.567 -13.203 1.00 96.62 85 GLU A N 1
ATOM 670 C CA . GLU A 1 85 ? -0.883 3.586 -12.818 1.00 96.62 85 GLU A CA 1
ATOM 671 C C . GLU A 1 85 ? -1.270 2.377 -11.949 1.00 96.62 85 GLU A C 1
ATOM 673 O O . GLU A 1 85 ? -2.059 2.523 -11.013 1.00 96.62 85 GLU A O 1
ATOM 678 N N . GLU A 1 86 ? -0.667 1.211 -12.197 1.00 97.06 86 GLU A N 1
ATOM 679 C CA . GLU A 1 86 ? -0.852 -0.007 -11.397 1.00 97.06 86 GLU A CA 1
ATOM 680 C C . GLU A 1 86 ? -0.306 0.183 -9.981 1.00 97.06 86 GLU A C 1
ATOM 682 O O . GLU A 1 86 ? -0.976 -0.145 -9.005 1.00 97.06 86 GLU A O 1
ATOM 687 N N . VAL A 1 87 ? 0.871 0.802 -9.853 1.00 95.44 87 VAL A N 1
ATOM 688 C CA . VAL A 1 87 ? 1.497 1.074 -8.549 1.00 95.44 87 VAL A CA 1
ATOM 689 C C . VAL A 1 87 ? 0.620 2.004 -7.702 1.00 95.44 87 VAL A C 1
ATOM 691 O O . VAL A 1 87 ? 0.379 1.764 -6.519 1.00 95.44 87 VAL A O 1
ATOM 694 N N . VAL A 1 88 ? 0.067 3.062 -8.303 1.00 95.88 88 VAL A N 1
ATOM 695 C CA . VAL A 1 88 ? -0.870 3.962 -7.602 1.00 95.88 88 VAL A CA 1
ATOM 696 C C . VAL A 1 88 ? -2.144 3.217 -7.189 1.00 95.88 88 VAL A C 1
ATOM 698 O O . VAL A 1 88 ? -2.692 3.463 -6.107 1.00 95.88 88 VAL A O 1
ATOM 701 N N . ARG A 1 89 ? -2.614 2.291 -8.028 1.00 97.50 89 ARG A N 1
ATOM 702 C CA . ARG A 1 89 ? -3.791 1.462 -7.763 1.00 97.50 89 ARG A CA 1
ATOM 703 C C . ARG A 1 89 ? -3.565 0.492 -6.601 1.00 97.50 89 ARG A C 1
ATOM 705 O O . ARG A 1 89 ? -4.451 0.389 -5.753 1.00 97.50 89 ARG A O 1
ATOM 712 N N . GLU A 1 90 ? -2.387 -0.119 -6.475 1.00 97.00 90 GLU A N 1
ATOM 713 C CA . GLU A 1 90 ? -2.021 -0.964 -5.325 1.00 97.00 90 GLU A CA 1
ATOM 714 C C . GLU A 1 90 ? -2.174 -0.211 -3.990 1.00 97.00 90 GLU A C 1
ATOM 716 O O . GLU A 1 90 ? -2.837 -0.699 -3.065 1.00 97.00 90 GLU A O 1
ATOM 721 N N . TYR A 1 91 ? -1.662 1.023 -3.907 1.00 97.19 91 TYR A N 1
ATOM 722 C CA . TYR A 1 91 ? -1.827 1.878 -2.723 1.00 97.19 91 TYR A CA 1
ATOM 723 C C . TYR A 1 91 ? -3.273 2.338 -2.505 1.00 97.19 91 TYR A C 1
ATOM 725 O O . TYR A 1 91 ? -3.733 2.458 -1.363 1.00 97.19 91 TYR A O 1
ATOM 733 N N . HIS A 1 92 ? -4.019 2.605 -3.581 1.00 97.62 92 HIS A N 1
ATOM 734 C CA . HIS A 1 92 ? -5.437 2.939 -3.483 1.00 97.62 92 HIS A CA 1
ATOM 735 C C . HIS A 1 92 ? -6.251 1.787 -2.874 1.00 97.62 92 HIS A C 1
ATOM 737 O O . HIS A 1 92 ? -7.070 2.028 -1.976 1.00 97.62 92 HIS A O 1
ATOM 743 N N . LEU A 1 93 ? -6.001 0.551 -3.316 1.00 98.31 93 LEU A N 1
ATOM 744 C CA . LEU A 1 93 ? -6.616 -0.652 -2.757 1.00 98.31 93 LEU A CA 1
ATOM 745 C C . LEU A 1 93 ? -6.252 -0.806 -1.278 1.00 98.31 93 LEU A C 1
ATOM 747 O O . LEU A 1 93 ? -7.148 -0.984 -0.451 1.00 98.31 93 LEU A O 1
ATOM 751 N N . LEU A 1 94 ? -4.971 -0.650 -0.924 1.00 97.94 94 LEU A N 1
ATOM 752 C CA . LEU A 1 94 ? -4.499 -0.768 0.459 1.00 97.94 94 LEU A CA 1
ATOM 753 C C . LEU A 1 94 ? -5.224 0.209 1.388 1.00 97.94 94 LEU A C 1
ATOM 755 O O . LEU A 1 94 ? -5.843 -0.204 2.371 1.00 97.94 94 LEU A O 1
ATOM 759 N N . ARG A 1 95 ? -5.240 1.500 1.035 1.00 98.31 95 ARG A N 1
ATOM 760 C CA . ARG A 1 95 ? -5.950 2.539 1.798 1.00 98.31 95 ARG A CA 1
ATOM 761 C C . ARG A 1 95 ? -7.431 2.212 1.966 1.00 98.31 95 ARG A C 1
ATOM 763 O O . ARG A 1 95 ? -7.963 2.321 3.071 1.00 98.31 95 ARG A O 1
ATOM 770 N N . SER A 1 96 ? -8.100 1.813 0.888 1.00 98.44 96 SER A N 1
ATOM 771 C CA . SER A 1 96 ? -9.532 1.498 0.914 1.00 98.44 96 SER A CA 1
ATOM 772 C C . SER A 1 96 ? -9.840 0.325 1.847 1.00 98.44 96 SER A C 1
ATOM 774 O O . SER A 1 96 ? -10.809 0.372 2.607 1.00 98.44 96 SER A O 1
ATOM 776 N N . ILE A 1 97 ? -8.995 -0.706 1.839 1.00 98.56 97 ILE A N 1
ATOM 777 C CA . ILE A 1 97 ? -9.149 -1.903 2.672 1.00 98.56 97 ILE A CA 1
ATOM 778 C C . ILE A 1 97 ? -8.860 -1.596 4.140 1.00 98.56 97 ILE A C 1
ATOM 780 O O . ILE A 1 97 ? -9.630 -2.026 5.002 1.00 98.56 97 ILE A O 1
ATOM 784 N N . ILE A 1 98 ? -7.826 -0.806 4.439 1.00 98.31 98 ILE A N 1
ATOM 785 C CA . ILE A 1 98 ? -7.544 -0.337 5.803 1.00 98.31 98 ILE A CA 1
ATOM 786 C C . ILE A 1 98 ? -8.762 0.407 6.357 1.00 98.31 98 ILE A C 1
ATOM 788 O O . ILE A 1 98 ? -9.312 0.023 7.390 1.00 98.31 98 ILE A O 1
ATOM 792 N N . LEU A 1 99 ? -9.252 1.427 5.644 1.00 98.19 99 LEU A N 1
ATOM 793 C CA . LEU A 1 99 ? -10.398 2.225 6.090 1.00 98.19 99 LEU A CA 1
ATOM 794 C C . LEU A 1 99 ? -11.663 1.376 6.253 1.00 98.19 99 LEU A C 1
ATOM 796 O O . LEU A 1 99 ? -12.406 1.549 7.220 1.00 98.19 99 LEU A O 1
ATOM 800 N N . LYS A 1 100 ? -11.897 0.418 5.350 1.00 98.31 100 LYS A N 1
ATOM 801 C CA . LYS A 1 100 ? -13.013 -0.528 5.455 1.00 98.31 100 LYS A CA 1
ATOM 802 C C . LYS A 1 100 ? -12.933 -1.365 6.733 1.00 98.31 100 LYS A C 1
ATOM 804 O O . LYS A 1 100 ? -13.955 -1.521 7.399 1.00 98.31 100 LYS A O 1
ATOM 809 N N . ASN A 1 101 ? -11.755 -1.882 7.080 1.00 98.12 101 ASN A N 1
ATOM 810 C CA . ASN A 1 101 ? -11.566 -2.737 8.256 1.00 98.12 101 ASN A CA 1
ATOM 811 C C . ASN A 1 101 ? -11.579 -1.954 9.579 1.00 98.12 101 ASN A C 1
ATOM 813 O O . ASN A 1 101 ? -11.963 -2.513 10.605 1.00 98.12 101 ASN A O 1
ATOM 817 N N . LEU A 1 102 ? -11.241 -0.661 9.564 1.00 97.06 102 LEU A N 1
ATOM 818 C CA . LEU A 1 102 ? -11.321 0.208 10.746 1.00 97.06 102 LEU A CA 1
ATOM 819 C C . LEU A 1 102 ? -12.695 0.875 10.933 1.00 97.06 102 LEU A C 1
ATOM 821 O O . LEU A 1 102 ? -12.983 1.380 12.019 1.00 97.06 102 LEU A O 1
ATOM 825 N N . LYS A 1 103 ? -13.557 0.862 9.906 1.00 97.00 103 LYS A N 1
ATOM 826 C CA . LYS A 1 103 ? -14.846 1.575 9.881 1.00 97.00 103 LYS A CA 1
ATOM 827 C C . LYS A 1 103 ? -15.705 1.324 11.117 1.00 97.00 103 LYS A C 1
ATOM 829 O O . LYS A 1 103 ? -16.248 2.271 11.671 1.00 97.00 103 LYS A O 1
ATOM 834 N N . GLU A 1 104 ? -15.869 0.071 11.533 1.00 95.56 104 GLU A N 1
ATOM 835 C CA . GLU A 1 104 ? -16.727 -0.253 12.679 1.00 95.56 104 GLU A CA 1
ATOM 836 C C . GLU A 1 104 ? -16.203 0.381 13.973 1.00 95.56 104 GLU A C 1
ATOM 838 O O . GLU A 1 104 ? -16.968 1.029 14.684 1.00 95.56 104 GLU A O 1
ATOM 843 N N . GLY A 1 105 ? -14.894 0.288 14.225 1.00 94.25 105 GLY A N 1
ATOM 844 C CA . GLY A 1 105 ? -14.264 0.955 15.365 1.00 94.25 105 GLY A CA 1
ATOM 845 C C . GLY A 1 105 ? -14.399 2.477 15.289 1.00 94.25 105 GLY A C 1
ATOM 846 O O . GLY A 1 105 ? -14.698 3.119 16.291 1.00 94.25 105 GLY A O 1
ATOM 847 N N . MET A 1 106 ? -14.261 3.059 14.093 1.00 95.19 106 MET A N 1
ATOM 848 C CA . MET A 1 106 ? -14.448 4.500 13.877 1.00 95.19 106 MET A CA 1
ATOM 849 C C . MET A 1 106 ? -15.883 4.963 14.158 1.00 95.19 106 MET A C 1
ATOM 851 O O . MET A 1 106 ? -16.080 6.059 14.671 1.00 95.19 106 MET A O 1
ATOM 855 N N . MET A 1 107 ? -16.884 4.131 13.856 1.00 95.25 107 MET A N 1
ATOM 856 C CA . MET A 1 107 ? -18.292 4.421 14.150 1.00 95.25 107 MET A CA 1
ATOM 857 C C . MET A 1 107 ? -18.628 4.329 15.646 1.00 95.25 107 MET A C 1
ATOM 859 O O . MET A 1 107 ? -19.631 4.899 16.072 1.00 95.25 107 MET A O 1
ATOM 863 N N . GLN A 1 108 ? -17.828 3.597 16.426 1.00 94.31 108 GLN A N 1
ATOM 864 C CA . GLN A 1 108 ? -17.981 3.460 17.879 1.00 94.31 108 GLN A CA 1
ATOM 865 C C . GLN A 1 108 ? -17.199 4.532 18.659 1.00 94.31 108 GLN A C 1
ATOM 867 O O . GLN A 1 108 ? -17.553 4.841 19.797 1.00 94.31 108 GLN A O 1
ATOM 872 N N . GLY A 1 109 ? -16.146 5.092 18.057 1.00 91.94 109 GLY A N 1
ATOM 873 C CA . GLY A 1 109 ? -15.357 6.190 18.611 1.00 91.94 109 GLY A CA 1
ATOM 874 C C . GLY A 1 109 ? -15.997 7.569 18.425 1.00 91.94 109 GLY A C 1
ATOM 875 O O . GLY A 1 109 ? -17.110 7.725 17.917 1.00 91.94 109 GLY A O 1
ATOM 876 N N . THR A 1 110 ? -15.276 8.608 18.839 1.00 94.75 110 THR A N 1
ATOM 877 C CA . THR A 1 110 ? -15.681 9.995 18.581 1.00 94.75 110 THR A CA 1
ATOM 878 C C . THR A 1 110 ? -15.340 10.420 17.150 1.00 94.75 110 THR A C 1
ATOM 880 O O . THR A 1 110 ? -14.403 9.915 16.529 1.00 94.75 110 THR A O 1
ATOM 883 N N . VAL A 1 111 ? -16.071 11.416 16.635 1.00 95.38 111 VAL A N 1
ATOM 884 C CA . VAL A 1 111 ? -15.806 12.005 15.309 1.00 95.38 111 VAL A CA 1
ATOM 885 C C . VAL A 1 111 ? -14.380 12.557 15.214 1.00 95.38 111 VAL A C 1
ATOM 887 O O . VAL A 1 111 ? -13.738 12.407 14.179 1.00 95.38 111 VAL A O 1
ATOM 890 N N . GLU A 1 112 ? -13.873 13.166 16.288 1.00 93.56 112 GLU A N 1
ATOM 891 C CA . GLU A 1 112 ? -12.518 13.724 16.337 1.00 93.56 112 GLU A CA 1
ATOM 892 C C . GLU A 1 112 ? -11.446 12.632 16.221 1.00 93.56 112 GLU A C 1
ATOM 894 O O . GLU A 1 112 ? -10.538 12.741 15.396 1.00 93.56 112 GLU A O 1
ATOM 899 N N . GLU A 1 113 ? -11.582 11.545 16.985 1.00 92.44 113 GLU A N 1
ATOM 900 C CA . GLU A 1 113 ? -10.670 10.400 16.922 1.00 92.44 113 GLU A CA 1
ATOM 901 C C . GLU A 1 113 ? -10.687 9.760 15.523 1.00 92.44 113 GLU A C 1
ATOM 903 O O . GLU A 1 113 ? -9.627 9.489 14.953 1.00 92.44 113 GLU A O 1
ATOM 908 N N . ALA A 1 114 ? -11.873 9.551 14.941 1.00 95.12 114 ALA A N 1
ATOM 909 C CA . ALA A 1 114 ? -12.010 8.985 13.599 1.00 95.12 114 ALA A CA 1
ATOM 910 C C . ALA A 1 114 ? -11.393 9.897 12.525 1.00 95.12 114 ALA A C 1
ATOM 912 O O . ALA A 1 114 ? -10.632 9.432 11.676 1.00 95.12 114 ALA A O 1
ATOM 913 N N . PHE A 1 115 ? -11.668 11.203 12.579 1.00 95.56 115 PHE A N 1
ATOM 914 C CA . PHE A 1 115 ? -11.122 12.173 11.629 1.00 95.56 115 PHE A CA 1
ATOM 915 C C . PHE A 1 115 ? -9.595 12.257 11.713 1.00 95.56 115 PHE A C 1
ATOM 917 O O . PHE A 1 115 ? -8.918 12.295 10.680 1.00 95.56 115 PHE A O 1
ATOM 924 N N . ARG A 1 116 ? -9.038 12.223 12.931 1.00 92.62 116 ARG A N 1
ATOM 925 C CA . ARG A 1 116 ? -7.591 12.149 13.155 1.00 92.62 116 ARG A CA 1
ATOM 926 C C . ARG A 1 116 ? -7.000 10.899 12.502 1.00 92.62 116 ARG A C 1
ATOM 928 O O . ARG A 1 116 ? -6.052 11.024 11.733 1.00 92.62 116 ARG A O 1
ATOM 935 N N . ALA A 1 117 ? -7.560 9.720 12.772 1.00 93.75 117 ALA A N 1
ATOM 936 C CA . ALA A 1 117 ? -7.057 8.460 12.224 1.00 93.75 117 ALA A CA 1
ATOM 937 C C . ALA A 1 117 ? -7.094 8.441 10.688 1.00 93.75 117 ALA A C 1
ATOM 939 O O . ALA A 1 117 ? -6.097 8.107 10.052 1.00 93.75 117 ALA A O 1
ATOM 940 N N . ILE A 1 118 ? -8.204 8.878 10.084 1.00 96.38 118 ILE A N 1
ATOM 941 C CA . ILE A 1 118 ? -8.346 8.982 8.623 1.00 96.38 118 ILE A CA 1
ATOM 942 C C . ILE A 1 118 ? -7.293 9.928 8.034 1.00 96.38 118 ILE A C 1
ATOM 944 O O . ILE A 1 118 ? -6.671 9.606 7.023 1.00 96.38 118 ILE A O 1
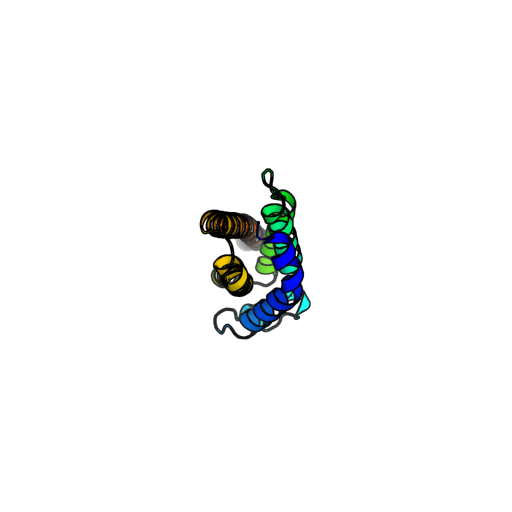ATOM 948 N N . SER A 1 119 ? -7.070 11.081 8.670 1.00 94.94 119 SER A N 1
ATOM 949 C CA . SER A 1 119 ? -6.088 12.068 8.207 1.00 94.94 119 SER A CA 1
ATOM 950 C C . SER A 1 119 ? -4.665 11.510 8.237 1.00 94.94 119 SER A C 1
ATOM 952 O O . SER A 1 119 ? -3.921 11.686 7.275 1.00 94.94 119 SER A O 1
ATOM 954 N N . LEU A 1 120 ? -4.306 10.795 9.307 1.00 92.62 120 LEU A N 1
ATOM 955 C CA . LEU A 1 120 ? -2.995 10.161 9.451 1.00 92.62 120 LEU A CA 1
ATOM 956 C C . LEU A 1 120 ? -2.780 9.044 8.424 1.00 92.62 120 LEU A C 1
ATOM 958 O O . LEU A 1 120 ? -1.732 9.003 7.785 1.00 92.62 120 LEU A O 1
ATOM 962 N N . ILE A 1 121 ? -3.783 8.187 8.207 1.00 94.88 121 ILE A N 1
ATOM 963 C CA . ILE A 1 121 ? -3.727 7.126 7.189 1.00 94.88 121 ILE A CA 1
ATOM 964 C C . ILE A 1 121 ? -3.523 7.732 5.799 1.00 94.88 121 ILE A C 1
ATOM 966 O O . ILE A 1 121 ? -2.641 7.294 5.064 1.00 94.88 121 ILE A O 1
ATOM 970 N N . ASN A 1 122 ? -4.297 8.761 5.444 1.00 96.12 122 ASN A N 1
ATOM 971 C CA . ASN A 1 122 ? -4.158 9.428 4.151 1.00 96.12 122 ASN A CA 1
ATOM 972 C C . ASN A 1 122 ? -2.772 10.051 3.983 1.00 96.12 122 ASN A C 1
ATOM 974 O O . ASN A 1 122 ? -2.117 9.796 2.979 1.00 96.12 122 ASN A O 1
ATOM 978 N N . GLN A 1 123 ? -2.294 10.798 4.980 1.00 93.31 123 GLN A N 1
ATOM 979 C CA . GLN A 1 123 ? -0.980 11.435 4.921 1.00 93.31 123 GLN A CA 1
ATOM 980 C C . GLN A 1 123 ? 0.153 10.416 4.751 1.00 93.31 123 GLN A C 1
ATOM 982 O O . GLN A 1 123 ? 1.076 10.648 3.968 1.00 93.31 123 GLN A O 1
ATOM 987 N N . MET A 1 124 ? 0.088 9.291 5.464 1.00 91.44 124 MET A N 1
ATOM 988 C CA . MET A 1 124 ? 1.104 8.243 5.375 1.00 91.44 124 MET A CA 1
ATOM 989 C C . MET A 1 124 ? 1.081 7.537 4.022 1.00 91.44 124 MET A C 1
ATOM 991 O O . MET A 1 124 ? 2.133 7.381 3.408 1.00 91.44 124 MET A O 1
ATOM 995 N N . ILE A 1 125 ? -0.100 7.180 3.511 1.00 94.69 125 ILE A N 1
ATOM 996 C CA . ILE A 1 125 ? -0.223 6.553 2.189 1.00 94.69 125 ILE A CA 1
ATOM 997 C C . ILE A 1 125 ? 0.207 7.516 1.075 1.00 94.69 125 ILE A C 1
ATOM 999 O O . ILE A 1 125 ? 0.942 7.113 0.179 1.00 94.69 125 ILE A O 1
ATOM 1003 N N . ASP A 1 126 ? -0.177 8.791 1.133 1.00 95.31 126 ASP A N 1
ATOM 1004 C CA . ASP A 1 126 ? 0.226 9.775 0.123 1.00 95.31 126 ASP A CA 1
ATOM 1005 C C . ASP A 1 126 ? 1.751 10.010 0.151 1.00 95.31 126 ASP A C 1
ATOM 1007 O O . ASP A 1 126 ? 2.385 10.158 -0.897 1.00 95.31 126 ASP A O 1
ATOM 1011 N N . THR A 1 127 ? 2.365 9.969 1.341 1.00 92.94 127 THR A N 1
ATOM 1012 C CA . THR A 1 127 ? 3.830 10.008 1.491 1.00 92.94 127 THR A CA 1
ATOM 1013 C C . THR A 1 127 ? 4.481 8.773 0.871 1.00 92.94 127 THR A C 1
ATOM 1015 O O . THR A 1 127 ? 5.456 8.912 0.132 1.00 92.94 127 THR A O 1
ATOM 1018 N N . ALA A 1 128 ? 3.932 7.581 1.120 1.00 93.62 128 ALA A N 1
ATOM 1019 C CA . ALA A 1 128 ? 4.417 6.335 0.533 1.00 93.62 128 ALA A CA 1
ATOM 1020 C C . ALA A 1 128 ? 4.373 6.373 -0.998 1.00 93.62 128 ALA A C 1
ATOM 1022 O O . ALA A 1 128 ? 5.387 6.130 -1.651 1.00 93.62 128 ALA A O 1
ATOM 1023 N N . ILE A 1 129 ? 3.239 6.788 -1.572 1.00 95.88 129 ILE A N 1
ATOM 1024 C CA . ILE A 1 129 ? 3.070 6.948 -3.022 1.00 95.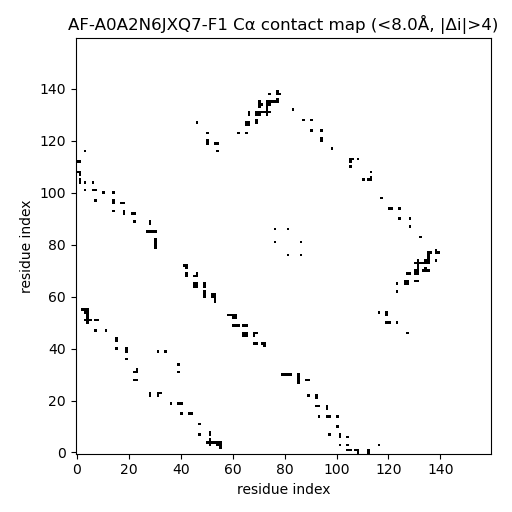88 129 ILE A CA 1
ATOM 1025 C C . ILE A 1 129 ? 4.132 7.897 -3.583 1.00 95.88 129 ILE A C 1
ATOM 1027 O O . ILE A 1 129 ? 4.770 7.576 -4.583 1.00 95.88 129 ILE A O 1
ATOM 1031 N N . ALA A 1 130 ? 4.361 9.047 -2.943 1.00 96.06 130 ALA A N 1
ATOM 1032 C CA . ALA A 1 130 ? 5.337 10.023 -3.421 1.00 96.06 130 ALA A CA 1
ATOM 1033 C C . ALA A 1 130 ? 6.772 9.465 -3.437 1.00 96.06 130 ALA A C 1
ATOM 1035 O O . ALA A 1 130 ? 7.492 9.656 -4.419 1.00 96.06 130 ALA A O 1
ATOM 1036 N N . GLN A 1 131 ? 7.187 8.767 -2.375 1.00 95.56 131 GLN A N 1
ATOM 1037 C CA . GLN A 1 131 ? 8.529 8.177 -2.292 1.00 95.56 131 GLN A CA 1
ATOM 1038 C C . GLN A 1 131 ? 8.695 6.990 -3.247 1.00 95.56 131 GLN A C 1
ATOM 1040 O O . GLN A 1 131 ? 9.717 6.89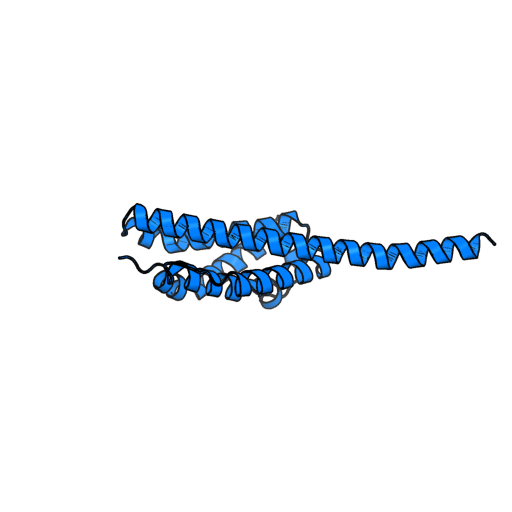0 -3.926 1.00 95.56 131 GLN A O 1
ATOM 1045 N N . CYS A 1 132 ? 7.670 6.143 -3.355 1.00 96.62 132 CYS A N 1
ATOM 1046 C CA . CYS A 1 132 ? 7.628 5.038 -4.306 1.00 96.62 132 CYS A CA 1
ATOM 1047 C C . CYS A 1 132 ? 7.746 5.545 -5.744 1.00 96.62 132 CYS A C 1
ATOM 1049 O O . CYS A 1 132 ? 8.645 5.133 -6.474 1.00 96.62 132 CYS A O 1
ATOM 1051 N N . PHE A 1 133 ? 6.912 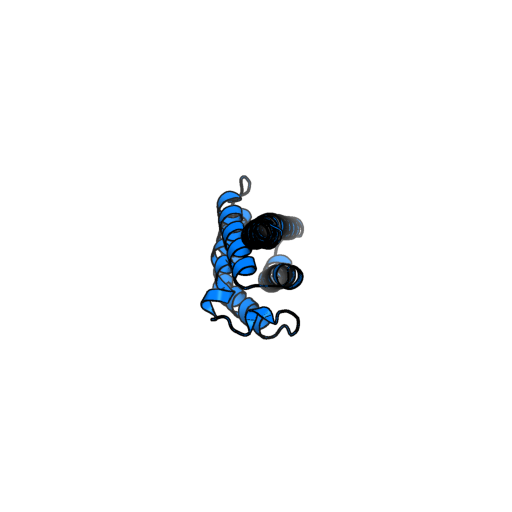6.510 -6.133 1.00 96.69 133 PHE A N 1
ATOM 1052 C CA . PHE A 1 133 ? 6.912 7.043 -7.491 1.00 96.69 133 PHE A CA 1
ATOM 1053 C C . PHE A 1 133 ? 8.231 7.733 -7.845 1.00 96.69 133 PHE A C 1
ATOM 1055 O O . PHE A 1 133 ? 8.735 7.577 -8.957 1.00 96.69 133 PHE A O 1
ATOM 1062 N N . LYS A 1 134 ? 8.828 8.459 -6.891 1.00 96.75 134 LYS A N 1
ATOM 1063 C CA . LYS A 1 134 ? 10.159 9.042 -7.068 1.00 96.75 134 LYS A CA 1
ATOM 1064 C C . LYS A 1 134 ? 11.196 7.961 -7.381 1.00 96.75 134 LYS A C 1
ATOM 1066 O O . LYS A 1 134 ? 11.877 8.074 -8.397 1.00 96.75 134 LYS A O 1
ATOM 1071 N N . SER A 1 135 ? 11.282 6.919 -6.550 1.00 97.56 135 SER A N 1
ATOM 1072 C CA . SER A 1 135 ? 12.241 5.827 -6.759 1.00 97.56 135 SER A CA 1
ATOM 1073 C C . SER A 1 135 ? 11.985 5.089 -8.070 1.00 97.56 135 SER A C 1
ATOM 1075 O O . SER A 1 135 ? 12.924 4.825 -8.809 1.00 97.56 135 SER A O 1
ATOM 1077 N N . TYR A 1 136 ? 10.721 4.805 -8.385 1.00 97.69 136 TYR A N 1
ATOM 1078 C CA . TYR A 1 136 ? 10.321 4.165 -9.635 1.00 97.69 136 TYR A CA 1
ATOM 1079 C C . TYR A 1 136 ? 10.840 4.947 -10.851 1.00 97.69 136 TYR A C 1
ATOM 1081 O O . TYR A 1 136 ? 11.500 4.388 -11.726 1.00 97.69 136 TYR A O 1
ATOM 1089 N N . VAL A 1 137 ? 10.590 6.261 -10.902 1.00 96.69 137 VAL A N 1
ATOM 1090 C CA . VAL A 1 137 ? 11.028 7.110 -12.021 1.00 96.69 137 VAL A CA 1
ATOM 1091 C C . VAL A 1 137 ? 12.551 7.190 -12.094 1.00 96.69 137 VAL A C 1
ATOM 1093 O O . VAL A 1 137 ? 13.105 7.104 -13.189 1.00 96.69 137 VAL A O 1
ATOM 1096 N N . GLU A 1 138 ? 13.235 7.333 -10.957 1.00 96.88 138 GLU A N 1
ATOM 1097 C CA . GLU A 1 138 ? 14.701 7.345 -10.903 1.00 96.88 138 GLU A CA 1
ATOM 1098 C C . GLU A 1 138 ? 15.293 6.048 -11.477 1.00 96.88 138 GLU A C 1
ATOM 1100 O O . GLU A 1 138 ? 16.203 6.118 -12.304 1.00 96.88 138 GLU A O 1
ATOM 1105 N N . THR A 1 139 ? 14.734 4.884 -11.134 1.00 96.38 139 THR A N 1
ATOM 1106 C CA . THR A 1 139 ? 15.150 3.584 -11.687 1.00 96.38 139 THR A CA 1
ATOM 1107 C C . THR A 1 139 ? 14.907 3.504 -13.195 1.00 96.38 139 THR A C 1
ATOM 1109 O O . THR A 1 139 ? 15.829 3.199 -13.950 1.00 96.38 139 THR A O 1
ATOM 1112 N N . ARG A 1 140 ? 13.716 3.884 -13.677 1.00 94.00 140 ARG A N 1
ATOM 1113 C CA . ARG A 1 140 ? 13.403 3.860 -15.120 1.00 94.00 140 ARG A CA 1
ATOM 1114 C C . ARG A 1 140 ? 14.275 4.808 -15.945 1.00 94.00 140 ARG A C 1
ATOM 1116 O O . ARG A 1 140 ? 14.609 4.494 -17.086 1.00 94.00 140 ARG A O 1
ATOM 1123 N N . LEU A 1 141 ? 14.651 5.965 -15.397 1.00 94.19 141 LEU A N 1
ATOM 1124 C CA . LEU A 1 141 ? 15.583 6.886 -16.055 1.00 94.19 141 LEU A CA 1
ATOM 1125 C C . LEU A 1 141 ? 16.995 6.295 -16.137 1.00 94.19 141 LEU A C 1
ATOM 1127 O O . LEU A 1 141 ? 17.621 6.371 -17.193 1.00 94.19 141 LEU A O 1
ATOM 1131 N N . GLN A 1 142 ? 17.471 5.657 -15.066 1.00 92.31 142 GLN A N 1
ATOM 1132 C CA . GLN A 1 142 ? 18.771 4.979 -15.062 1.00 92.31 142 GLN A CA 1
ATOM 1133 C C . GLN A 1 142 ? 18.822 3.841 -16.089 1.00 92.31 142 GLN A C 1
ATOM 1135 O O . GLN A 1 142 ? 19.796 3.737 -16.835 1.00 92.31 142 GLN A O 1
ATOM 1140 N N . GLU A 1 143 ? 17.767 3.029 -16.194 1.00 88.56 143 GLU A N 1
ATOM 1141 C CA . GLU A 1 143 ? 17.658 1.995 -17.231 1.00 88.56 143 GLU A CA 1
ATOM 1142 C C . GLU A 1 143 ? 17.783 2.595 -18.641 1.00 88.56 143 GLU A C 1
ATOM 1144 O O . GLU A 1 143 ? 18.567 2.110 -19.460 1.00 88.56 143 GLU A O 1
ATOM 1149 N N . LEU A 1 144 ? 17.072 3.691 -18.928 1.00 86.88 144 LEU A N 1
ATOM 1150 C CA . LEU A 1 144 ? 17.154 4.369 -20.225 1.00 86.88 144 LEU A CA 1
ATOM 1151 C C . LEU A 1 144 ? 18.569 4.869 -20.531 1.00 86.88 144 LEU A C 1
ATOM 1153 O O . LEU A 1 144 ? 19.059 4.651 -21.643 1.00 86.88 144 LEU A O 1
ATOM 1157 N N . ASP A 1 145 ? 19.248 5.480 -19.559 1.00 85.81 145 ASP A N 1
ATOM 1158 C CA . ASP A 1 145 ? 20.626 5.949 -19.724 1.00 85.81 145 ASP A CA 1
ATOM 1159 C C . ASP A 1 145 ? 21.570 4.788 -20.064 1.00 85.81 145 ASP A C 1
ATOM 1161 O O . ASP A 1 145 ? 22.378 4.893 -20.994 1.00 85.81 145 ASP A O 1
ATOM 1165 N N . THR A 1 146 ? 21.425 3.645 -19.384 1.00 80.69 146 THR A N 1
ATOM 1166 C CA . THR A 1 146 ? 22.250 2.455 -19.652 1.00 80.69 146 THR A CA 1
ATOM 1167 C C . THR A 1 146 ? 22.025 1.854 -21.038 1.00 80.69 146 THR A C 1
ATOM 1169 O O . THR A 1 146 ? 22.945 1.248 -21.584 1.00 80.69 146 THR A O 1
ATOM 1172 N N . VAL A 1 147 ? 20.850 2.046 -21.644 1.00 76.56 147 VAL A N 1
ATOM 1173 C CA . VAL A 1 147 ? 20.539 1.556 -22.996 1.00 76.56 147 VAL A CA 1
ATOM 1174 C C . VAL A 1 147 ? 20.964 2.559 -24.077 1.00 76.56 147 VAL A C 1
ATOM 1176 O O . VAL A 1 147 ? 21.509 2.166 -25.112 1.00 76.56 147 VAL A O 1
ATOM 1179 N N . ILE A 1 148 ? 20.758 3.859 -23.857 1.00 68.56 148 ILE A N 1
ATOM 1180 C CA . ILE A 1 148 ? 21.016 4.914 -24.854 1.00 68.56 148 ILE A CA 1
ATOM 1181 C C . ILE A 1 148 ? 22.517 5.184 -25.035 1.00 68.56 148 ILE A C 1
ATOM 1183 O O . ILE A 1 148 ? 22.975 5.381 -26.169 1.00 68.56 148 ILE A O 1
ATOM 1187 N N . LEU A 1 149 ? 23.299 5.177 -23.950 1.00 68.88 149 LEU A N 1
ATOM 1188 C CA . LEU A 1 149 ? 24.742 5.447 -23.992 1.00 68.88 149 LEU A CA 1
ATOM 1189 C C . LEU A 1 149 ? 25.496 4.470 -24.923 1.00 68.88 149 LEU A C 1
ATOM 1191 O O . LEU A 1 149 ? 26.186 4.939 -25.833 1.00 68.88 149 LEU A O 1
ATOM 1195 N N . PRO A 1 150 ? 25.330 3.137 -24.804 1.00 64.31 150 PRO A N 1
ATOM 1196 C CA . PRO A 1 150 ? 25.977 2.176 -25.698 1.00 64.31 150 PRO A CA 1
ATOM 1197 C C . PRO A 1 150 ? 25.511 2.268 -27.157 1.00 64.31 150 PRO A C 1
ATOM 1199 O O . PRO A 1 150 ? 26.328 2.143 -28.071 1.00 64.31 150 PRO A O 1
ATOM 1202 N N . LEU A 1 151 ? 24.217 2.514 -27.400 1.00 63.03 151 LEU A N 1
ATOM 1203 C CA . LEU A 1 151 ? 23.669 2.644 -28.757 1.00 63.03 151 LEU A CA 1
ATOM 1204 C C . LEU A 1 151 ? 24.254 3.857 -29.489 1.00 63.03 151 LEU A C 1
ATOM 1206 O O . LEU A 1 151 ? 24.556 3.783 -30.681 1.00 63.03 151 LEU A O 1
ATOM 1210 N N . THR A 1 152 ? 24.465 4.961 -28.773 1.00 63.62 152 THR A N 1
ATOM 1211 C C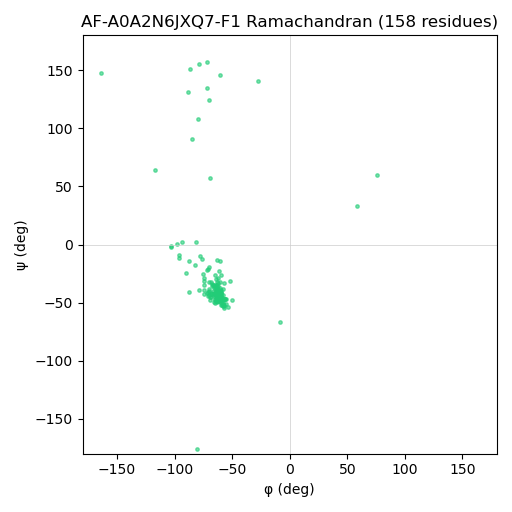A . THR A 1 152 ? 25.058 6.181 -29.334 1.00 63.62 152 THR A CA 1
ATOM 1212 C C . THR A 1 152 ? 26.512 5.952 -29.756 1.00 63.62 152 THR A C 1
ATOM 1214 O O . THR A 1 152 ? 26.905 6.369 -30.848 1.00 63.62 152 THR A O 1
ATOM 1217 N N . VAL A 1 153 ? 27.288 5.225 -28.943 1.00 63.06 153 VAL A N 1
ATOM 1218 C CA . VAL A 1 153 ? 28.678 4.844 -29.255 1.00 63.06 153 VAL A CA 1
ATOM 1219 C C . VAL A 1 153 ? 28.736 3.916 -30.473 1.00 63.06 153 VAL A C 1
ATOM 1221 O O . VAL A 1 153 ? 29.459 4.198 -31.427 1.00 63.06 153 VAL A O 1
ATOM 1224 N N . GLN A 1 154 ? 27.907 2.868 -30.518 1.00 59.41 154 GLN A N 1
ATOM 1225 C CA . GLN A 1 154 ? 27.884 1.928 -31.649 1.00 59.41 154 GLN A CA 1
ATOM 1226 C C . GLN A 1 154 ? 27.479 2.584 -32.978 1.00 59.41 154 GLN A C 1
ATOM 1228 O O . GLN A 1 154 ? 27.978 2.212 -34.043 1.00 59.41 154 GLN A O 1
ATOM 1233 N N . VAL A 1 155 ? 26.563 3.558 -32.948 1.00 66.38 155 VAL A N 1
ATOM 1234 C CA . VAL A 1 155 ? 26.156 4.301 -34.151 1.00 66.38 155 VAL A CA 1
ATOM 1235 C C . VAL A 1 155 ? 27.270 5.230 -34.642 1.00 66.38 155 VAL A C 1
ATOM 1237 O O . VAL A 1 155 ? 27.384 5.434 -35.851 1.00 66.38 155 VAL A O 1
ATOM 1240 N N . GLN A 1 156 ? 28.096 5.782 -33.749 1.00 61.47 156 GLN A N 1
ATOM 1241 C CA . GLN A 1 156 ? 29.261 6.583 -34.136 1.00 61.47 156 GLN A CA 1
ATOM 1242 C C . GLN A 1 156 ? 30.365 5.723 -34.761 1.00 61.47 156 GLN A C 1
ATOM 1244 O O . GLN A 1 156 ? 30.877 6.094 -35.813 1.00 61.47 156 GLN A O 1
ATOM 1249 N N . GLU A 1 157 ? 30.670 4.552 -34.196 1.00 61.88 157 GLU A N 1
ATOM 1250 C CA . GLU A 1 157 ? 31.692 3.638 -34.735 1.00 61.88 157 GLU A CA 1
ATOM 1251 C C . GLU A 1 157 ? 31.347 3.097 -36.130 1.00 61.88 157 GL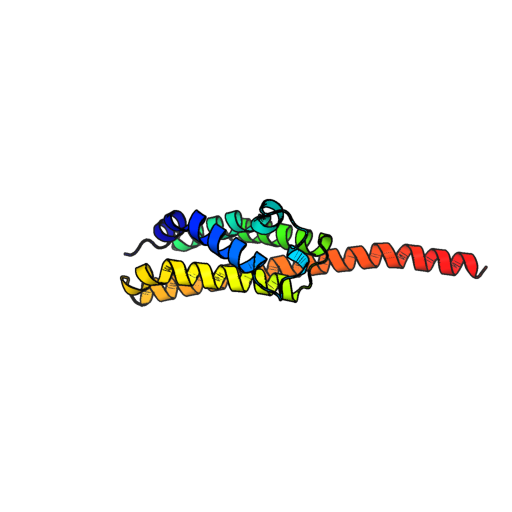U A C 1
ATOM 1253 O O . GLU A 1 157 ? 32.236 2.898 -36.948 1.00 61.88 157 GLU A O 1
ATOM 1258 N N . LYS A 1 158 ? 30.060 2.902 -36.444 1.00 62.38 158 LYS A N 1
ATOM 1259 C CA . LYS A 1 158 ? 29.614 2.452 -37.778 1.00 62.38 158 LYS A CA 1
ATOM 1260 C C . LYS A 1 158 ? 29.593 3.548 -38.851 1.00 62.38 158 LYS A C 1
ATOM 1262 O O . LYS A 1 158 ? 29.332 3.239 -40.012 1.00 62.38 158 LYS A O 1
ATOM 1267 N N . LYS A 1 159 ? 29.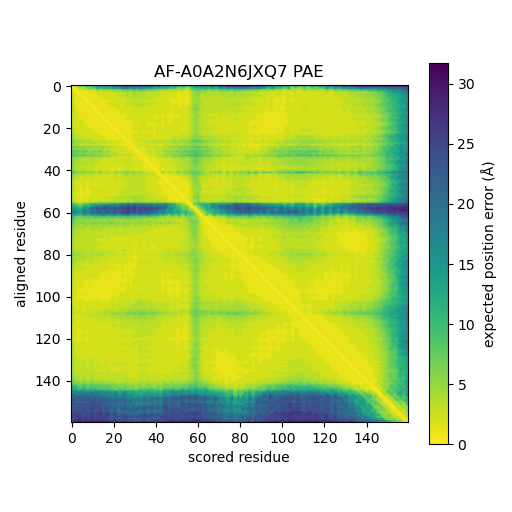778 4.819 -38.479 1.00 56.44 159 LYS A N 1
ATOM 1268 C CA . LYS A 1 159 ? 29.774 5.969 -39.404 1.00 56.44 159 LYS A CA 1
ATOM 1269 C C . LYS A 1 159 ? 31.180 6.418 -39.831 1.00 56.44 159 LYS A C 1
ATOM 1271 O O . LYS A 1 159 ? 31.274 7.379 -40.595 1.00 56.44 159 LYS A O 1
ATOM 1276 N N . VAL A 1 160 ? 32.228 5.748 -39.348 1.00 52.50 160 VAL A N 1
ATOM 1277 C CA . VAL A 1 160 ? 33.646 5.961 -39.698 1.00 52.50 160 VAL A CA 1
ATOM 1278 C C . VAL A 1 160 ? 34.110 4.835 -40.614 1.00 52.50 160 VAL A C 1
ATOM 1280 O O . VAL A 1 160 ? 34.863 5.141 -41.563 1.00 52.50 160 VAL A O 1
#

Foldseek 3Di:
DQQLLVLLVVCLVVLLVQLLVCLCPPPLFVLCVPPDSCLLSQLSVLLSVQLSQLSRDPDDGPLVSLLVSLLVLLLSCLVSVTDLVNVLVSLVSSLVSSCVSCVVSLVVDDPVSNVSSNVSSVVSSVSSSVSSNVNNVVNNVVVVCVVVVVVVVVVVVVVD

Nearest PDB structures (foldseek):
  6wlw-assembly1_2  TM=2.118E-01  e=2.471E+00  Homo sapiens
  6wm4-assembly1_1  TM=2.145E-01  e=2.862E+00  Homo sapiens
  9brz-assembly1_h  TM=2.186E-01  e=3.657E+00  Mus musculus
  7unf-assembly1_9  TM=2.137E-01  e=3.315E+00  Homo sapiens
  7u4t-assembly1_9  TM=2.143E-01  e=4.672E+00  Homo sapiens

Solvent-accessible surface area (backbone atoms only — not comparable to full-atom values): 8655 Å² total; per-residue (Å²): 132,74,61,62,19,60,54,45,61,79,37,43,70,60,42,55,49,54,37,53,58,46,50,78,65,36,86,77,35,64,67,52,78,84,52,53,74,66,68,70,47,68,41,52,64,48,47,52,52,27,50,30,50,39,58,64,42,96,72,84,60,49,57,63,57,27,42,52,37,19,29,52,43,14,39,50,39,40,77,60,64,46,55,71,70,34,59,55,45,54,54,51,48,44,53,53,45,51,52,60,72,45,42,66,61,40,72,74,38,50,71,68,60,36,52,51,51,53,51,51,53,51,54,52,50,54,50,26,52,52,36,12,52,50,33,20,49,54,47,53,52,52,53,49,51,67,55,50,56,58,53,54,52,56,57,53,66,75,74,113

Radius of gyration: 19.24 Å; Cα contacts (8 Å, |Δi|>4): 147; chains: 1; bounding box: 52×28×63 Å